Protein AF-A0A967I5S3-F1 (afdb_monomer)

Sequence (111 aa):
MAKRSKAGDDVPGNVMATYAGAQKMMMELGLCLVEWEDQIERVFERDGITVTGFSVRMPAAKGLDYLMTLRGVMEGEKIVTFHSASTLAEVLRGMRNRLRNNSVRWKADAY

Structure (mmCIF, N/CA/C/O backbone):
data_AF-A0A967I5S3-F1
#
_entry.id   AF-A0A967I5S3-F1
#
loop_
_atom_site.group_PDB
_atom_site.id
_atom_site.type_symbol
_atom_site.label_atom_id
_atom_site.label_alt_id
_atom_site.label_comp_id
_atom_site.label_asym_id
_atom_site.label_entity_id
_atom_site.label_seq_id
_atom_site.pdbx_PDB_ins_code
_atom_site.Cartn_x
_atom_site.Cartn_y
_atom_site.Cartn_z
_atom_site.occupancy
_atom_site.B_iso_or_equiv
_atom_site.auth_seq_id
_atom_site.auth_comp_id
_atom_site.auth_asym_id
_atom_site.auth_atom_id
_atom_site.pdbx_PDB_model_num
ATOM 1 N N . MET A 1 1 ? 50.962 -23.350 -27.884 1.00 42.34 1 MET A N 1
ATOM 2 C CA . MET A 1 1 ? 50.487 -22.058 -28.431 1.00 42.34 1 MET A CA 1
ATOM 3 C C . MET A 1 1 ? 48.987 -21.944 -28.192 1.00 42.34 1 MET A C 1
ATOM 5 O O . MET A 1 1 ? 48.221 -22.608 -28.876 1.00 42.34 1 MET A O 1
ATOM 9 N N . ALA A 1 2 ? 48.569 -21.170 -27.190 1.00 37.34 2 ALA A N 1
ATOM 10 C CA . ALA A 1 2 ? 47.157 -20.938 -26.889 1.00 37.34 2 ALA A CA 1
ATOM 11 C C . ALA A 1 2 ? 46.596 -19.846 -27.818 1.00 37.34 2 ALA A C 1
ATOM 13 O O . ALA A 1 2 ? 47.092 -18.719 -27.813 1.00 37.34 2 ALA A O 1
ATOM 14 N N . LYS A 1 3 ? 45.580 -20.169 -28.628 1.00 43.03 3 LYS A N 1
ATOM 15 C CA . LYS A 1 3 ? 44.822 -19.176 -29.404 1.00 43.03 3 LYS A CA 1
ATOM 16 C C . LYS A 1 3 ? 43.720 -18.598 -28.515 1.00 43.03 3 LYS A C 1
ATOM 18 O O . LYS A 1 3 ? 42.803 -19.308 -28.118 1.00 43.03 3 LYS A O 1
ATOM 23 N N . ARG A 1 4 ? 43.861 -17.309 -28.194 1.00 40.31 4 ARG A N 1
ATOM 24 C CA . ARG A 1 4 ? 42.887 -16.474 -27.478 1.00 40.31 4 ARG A CA 1
ATOM 25 C C . ARG A 1 4 ? 41.542 -16.461 -28.216 1.00 40.31 4 ARG A C 1
ATOM 27 O O . ARG A 1 4 ? 41.516 -16.222 -29.424 1.00 40.31 4 ARG A O 1
ATOM 34 N N . SER A 1 5 ? 40.445 -16.681 -27.491 1.00 38.91 5 SER A N 1
ATOM 35 C CA . SER A 1 5 ? 39.093 -16.418 -27.984 1.00 38.91 5 SER A CA 1
ATOM 36 C C . SER A 1 5 ? 38.908 -14.916 -28.200 1.00 38.91 5 SER A C 1
ATOM 38 O O . SER A 1 5 ? 39.285 -14.111 -27.347 1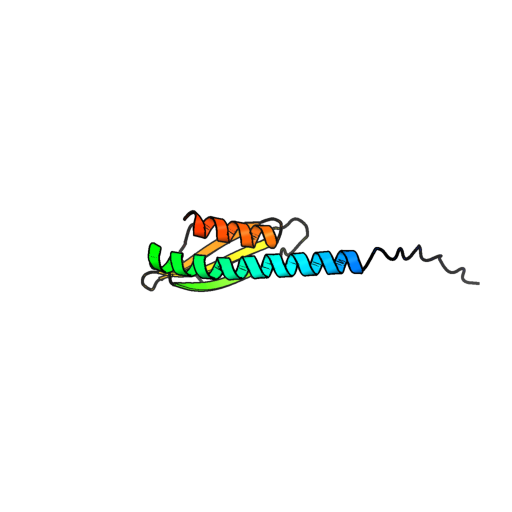.00 38.91 5 SER A O 1
ATOM 40 N N . LYS A 1 6 ? 38.318 -14.537 -29.337 1.00 45.47 6 LYS A N 1
ATOM 41 C CA . LYS A 1 6 ? 37.811 -13.183 -29.570 1.00 45.47 6 LYS A CA 1
ATOM 42 C C . LYS A 1 6 ? 36.626 -12.951 -28.627 1.00 45.47 6 LYS A C 1
ATOM 44 O O . LYS A 1 6 ? 35.589 -13.585 -28.798 1.00 45.47 6 LYS A O 1
ATOM 49 N N . ALA A 1 7 ? 36.813 -12.100 -27.621 1.00 41.16 7 ALA A N 1
ATOM 50 C CA . ALA A 1 7 ? 35.707 -11.498 -26.888 1.00 41.16 7 ALA A CA 1
ATOM 51 C C . ALA A 1 7 ? 34.979 -10.548 -27.847 1.00 41.16 7 ALA A C 1
ATOM 53 O O . ALA A 1 7 ? 35.627 -9.764 -28.543 1.00 41.16 7 ALA A O 1
ATOM 54 N N . GLY A 1 8 ? 33.665 -10.726 -27.948 1.00 38.12 8 GLY A N 1
ATOM 55 C CA . GLY A 1 8 ? 32.793 -9.946 -28.811 1.00 38.12 8 GLY A CA 1
ATOM 56 C C . GLY A 1 8 ? 32.604 -8.524 -28.296 1.00 38.12 8 GLY A C 1
ATOM 57 O O . GLY A 1 8 ? 32.502 -8.310 -27.094 1.00 38.12 8 GLY A O 1
ATOM 58 N N . ASP A 1 9 ? 32.593 -7.600 -29.249 1.00 41.25 9 ASP A N 1
ATOM 59 C CA . ASP A 1 9 ? 31.895 -6.316 -29.299 1.00 41.25 9 ASP A CA 1
ATOM 60 C C . ASP A 1 9 ? 31.278 -5.798 -27.985 1.00 41.25 9 ASP A C 1
ATOM 62 O O . ASP A 1 9 ? 30.112 -6.049 -27.672 1.00 41.25 9 ASP A O 1
ATOM 66 N N . ASP A 1 10 ? 32.032 -4.953 -27.280 1.00 40.84 10 ASP A N 1
ATOM 67 C CA . ASP A 1 10 ? 31.462 -3.943 -26.391 1.00 40.84 10 ASP A CA 1
ATOM 68 C C . ASP A 1 10 ? 30.762 -2.886 -27.256 1.00 40.84 10 ASP A C 1
ATOM 70 O O . ASP A 1 10 ? 31.394 -1.980 -27.802 1.00 40.84 10 ASP A O 1
ATOM 74 N N . VAL A 1 11 ? 29.441 -2.994 -27.402 1.00 50.06 11 VAL A N 1
ATOM 75 C CA . VAL A 1 11 ? 28.622 -1.900 -27.935 1.00 50.06 11 VAL A CA 1
ATOM 76 C C . VAL A 1 11 ? 28.395 -0.893 -26.799 1.00 50.06 11 VAL A C 1
ATOM 78 O O . VAL A 1 11 ? 27.704 -1.234 -25.834 1.00 50.06 11 VAL A O 1
ATOM 81 N N . PRO A 1 12 ? 28.897 0.357 -26.875 1.00 47.88 12 PRO A N 1
ATOM 82 C CA . PRO A 1 12 ? 28.621 1.384 -25.877 1.00 47.88 12 PRO A CA 1
ATOM 83 C C . PRO A 1 12 ? 27.199 1.914 -26.104 1.00 47.88 12 PRO A C 1
ATOM 85 O O . PRO A 1 12 ? 26.969 2.952 -26.725 1.00 47.88 12 PRO A O 1
ATOM 88 N N . GLY A 1 13 ? 26.211 1.156 -25.631 1.00 48.00 13 GLY A N 1
ATOM 89 C CA . GLY A 1 13 ? 24.798 1.517 -25.642 1.00 48.00 13 GLY A CA 1
ATOM 90 C C . GLY A 1 13 ? 24.494 2.631 -24.641 1.00 48.00 13 GLY A C 1
ATOM 91 O O . GLY A 1 13 ? 23.967 2.382 -23.568 1.00 48.00 13 GLY A O 1
ATOM 92 N N . ASN A 1 14 ? 24.851 3.860 -25.011 1.00 51.19 14 ASN A N 1
ATOM 93 C CA . ASN A 1 14 ? 24.275 5.136 -24.581 1.00 51.19 14 ASN A CA 1
ATOM 94 C C . ASN A 1 14 ? 23.946 5.302 -23.077 1.00 51.19 14 ASN A C 1
ATOM 96 O O . ASN A 1 14 ? 22.788 5.436 -22.676 1.00 51.19 14 ASN A O 1
ATOM 100 N N . VAL A 1 15 ? 24.995 5.408 -22.257 1.00 51.41 15 VAL A N 1
ATOM 101 C CA . VAL A 1 15 ? 24.949 5.710 -20.809 1.00 51.41 15 VAL A CA 1
ATOM 102 C C . VAL A 1 15 ? 24.098 6.958 -20.474 1.00 51.41 15 VAL A C 1
ATOM 104 O O . VAL A 1 15 ? 23.494 7.055 -19.402 1.00 51.41 15 VAL A O 1
ATOM 107 N N . MET A 1 16 ? 23.972 7.905 -21.409 1.00 46.66 16 MET A N 1
ATOM 108 C CA . MET A 1 16 ? 23.151 9.114 -21.247 1.00 46.66 16 MET A CA 1
ATOM 109 C C . MET A 1 16 ? 21.642 8.841 -21.363 1.00 46.66 16 MET A C 1
ATOM 111 O O . MET A 1 16 ? 20.856 9.443 -20.633 1.00 46.66 16 MET A O 1
ATOM 115 N N . ALA A 1 17 ? 21.223 7.899 -22.217 1.00 52.31 17 ALA A N 1
ATOM 116 C CA . ALA A 1 17 ? 19.820 7.485 -22.318 1.00 52.31 17 ALA A CA 1
ATOM 117 C C . ALA A 1 17 ? 19.370 6.730 -21.056 1.00 52.31 17 ALA A C 1
ATOM 119 O O . ALA A 1 17 ? 18.250 6.923 -20.580 1.00 52.31 17 ALA A O 1
ATOM 120 N N . THR A 1 18 ? 20.267 5.938 -20.458 1.00 63.38 18 THR A N 1
ATOM 121 C CA . THR A 1 18 ? 20.025 5.297 -19.158 1.00 63.38 18 THR A CA 1
ATOM 122 C C . THR A 1 18 ? 19.956 6.304 -18.010 1.00 63.38 18 THR A C 1
ATOM 124 O O . THR A 1 18 ? 19.151 6.125 -17.100 1.00 63.38 18 THR A O 1
ATOM 127 N N . TYR A 1 19 ? 20.725 7.397 -18.066 1.00 63.03 19 TYR A N 1
ATOM 128 C CA . TYR A 1 19 ? 20.695 8.447 -17.044 1.00 63.03 19 TYR A CA 1
ATOM 129 C C . TYR A 1 19 ? 19.416 9.294 -17.108 1.00 63.03 19 TYR A C 1
ATOM 131 O O . TYR A 1 19 ? 18.759 9.486 -16.088 1.00 63.03 19 TYR A O 1
ATOM 139 N N . ALA A 1 20 ? 19.001 9.724 -18.304 1.00 68.56 20 ALA A N 1
ATOM 140 C CA . ALA A 1 20 ? 17.727 10.422 -18.496 1.00 68.56 20 ALA A CA 1
ATOM 141 C C . ALA A 1 20 ? 16.525 9.540 -18.102 1.00 68.56 20 ALA A C 1
ATOM 143 O O . ALA A 1 20 ? 15.577 10.015 -17.473 1.00 68.56 20 ALA A O 1
ATOM 144 N N . GLY A 1 21 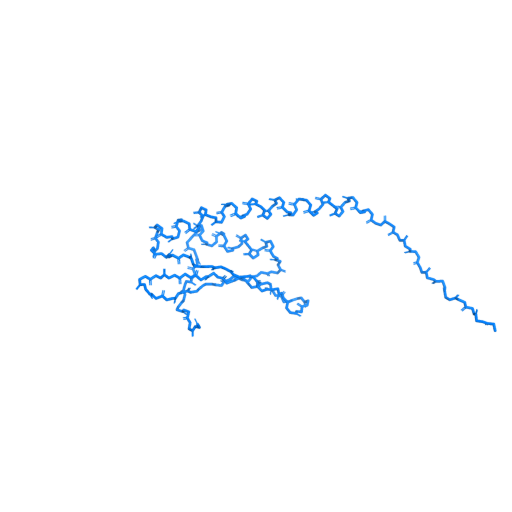? 16.587 8.237 -18.408 1.00 67.44 21 GLY A N 1
ATOM 145 C CA . GLY A 1 21 ? 15.603 7.253 -17.953 1.00 67.44 21 GLY A CA 1
ATOM 146 C C . GLY A 1 21 ? 15.552 7.121 -16.427 1.00 67.44 21 GLY A C 1
ATOM 147 O O . GLY A 1 21 ? 14.466 7.126 -15.848 1.00 67.44 21 GLY A O 1
ATOM 148 N N . ALA A 1 22 ? 16.711 7.073 -15.765 1.00 68.00 22 ALA A N 1
ATOM 149 C CA . ALA A 1 22 ? 16.802 7.023 -14.307 1.00 68.00 22 ALA A CA 1
ATOM 150 C C . ALA A 1 22 ? 16.286 8.312 -13.644 1.00 68.00 22 ALA A C 1
ATOM 152 O O . ALA A 1 22 ? 15.524 8.241 -12.684 1.00 68.00 22 ALA A O 1
ATOM 153 N N . GLN A 1 23 ? 16.630 9.489 -14.175 1.00 73.44 23 GLN A N 1
ATOM 154 C CA . GLN A 1 23 ? 16.130 10.772 -13.669 1.00 73.44 23 GLN A CA 1
ATOM 155 C C . GLN A 1 23 ? 14.610 10.885 -13.794 1.00 73.44 23 GLN A C 1
ATOM 157 O O . GLN A 1 23 ? 13.944 11.279 -12.837 1.00 73.44 23 GLN A O 1
ATOM 162 N N . LYS A 1 24 ? 14.049 10.485 -14.941 1.00 74.38 24 LYS A N 1
ATOM 163 C CA . LYS A 1 24 ? 12.597 10.443 -15.138 1.00 74.38 24 LYS A CA 1
ATOM 164 C C . LYS A 1 24 ? 11.926 9.516 -14.123 1.00 74.38 24 LYS A C 1
ATOM 166 O O . LYS A 1 24 ? 10.944 9.909 -13.505 1.00 74.38 24 LYS A O 1
ATOM 171 N N . MET A 1 25 ? 12.485 8.325 -13.906 1.00 70.00 25 MET A N 1
ATOM 172 C CA . MET A 1 25 ? 11.974 7.372 -12.919 1.00 70.00 25 MET A CA 1
ATOM 173 C C . MET A 1 25 ? 12.017 7.941 -11.495 1.00 70.00 25 MET A C 1
ATOM 175 O O . MET A 1 25 ? 11.034 7.839 -10.769 1.00 70.00 25 MET A O 1
ATOM 179 N N . MET A 1 26 ? 13.119 8.582 -11.102 1.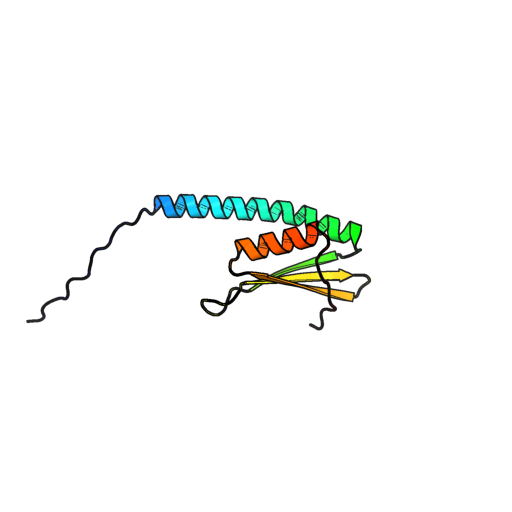00 75.25 26 MET A N 1
ATOM 180 C CA . MET A 1 26 ? 13.245 9.216 -9.785 1.00 75.25 26 MET A CA 1
ATOM 181 C C . MET A 1 26 ? 12.243 10.357 -9.597 1.00 75.25 26 MET A C 1
ATOM 183 O O . MET A 1 26 ? 11.652 10.480 -8.527 1.00 75.25 26 MET A O 1
ATOM 187 N N . MET A 1 27 ? 12.008 11.164 -10.634 1.00 78.62 27 MET A N 1
ATOM 188 C CA . MET A 1 27 ? 11.018 12.240 -10.595 1.00 78.62 27 MET A CA 1
ATOM 189 C C . MET A 1 27 ? 9.587 11.693 -10.484 1.00 78.62 27 MET A C 1
ATOM 191 O O . MET A 1 27 ? 8.804 12.181 -9.675 1.00 78.62 27 MET A O 1
ATOM 195 N N . GLU A 1 28 ? 9.254 10.646 -11.245 1.00 74.06 28 GLU A N 1
ATOM 196 C CA . GLU A 1 28 ? 7.958 9.961 -11.157 1.00 74.06 28 GLU A CA 1
ATOM 197 C C . GLU A 1 28 ? 7.740 9.320 -9.780 1.00 74.06 28 GLU A C 1
ATOM 199 O O . GLU A 1 28 ? 6.638 9.396 -9.237 1.00 74.06 28 GLU A O 1
ATOM 204 N N . LEU A 1 29 ? 8.785 8.734 -9.188 1.00 71.62 29 LEU A N 1
ATOM 205 C CA . LEU A 1 29 ? 8.741 8.210 -7.824 1.00 71.62 29 LEU A CA 1
ATOM 206 C C . LEU A 1 29 ? 8.546 9.331 -6.797 1.00 71.62 29 LEU A C 1
ATOM 208 O O . LEU A 1 29 ? 7.705 9.189 -5.916 1.00 71.62 29 LEU A O 1
ATOM 212 N N . GLY A 1 30 ? 9.265 10.449 -6.930 1.00 75.38 30 GLY A N 1
ATOM 213 C CA . GLY A 1 30 ? 9.132 11.607 -6.043 1.00 75.38 30 GLY A CA 1
ATOM 214 C C . GLY A 1 30 ? 7.724 12.207 -6.063 1.00 75.38 30 GLY A C 1
ATOM 215 O O . GLY A 1 30 ? 7.125 12.397 -5.009 1.00 75.38 30 GLY A O 1
ATOM 216 N N . LEU A 1 31 ? 7.156 12.423 -7.253 1.00 76.38 31 LEU A N 1
ATOM 217 C CA . LEU A 1 31 ? 5.767 12.877 -7.400 1.00 76.38 31 LEU A CA 1
ATOM 218 C C . LEU A 1 31 ? 4.776 11.870 -6.815 1.00 76.38 31 LEU A C 1
ATOM 220 O O . LEU A 1 31 ? 3.825 12.260 -6.143 1.00 76.38 31 LEU A O 1
ATOM 224 N N . CYS A 1 32 ? 5.014 10.572 -7.031 1.00 73.50 32 CYS A N 1
ATOM 225 C CA . CYS A 1 32 ? 4.184 9.533 -6.442 1.00 73.50 32 CYS A CA 1
ATOM 226 C C . CYS A 1 32 ? 4.195 9.634 -4.910 1.00 73.50 32 CYS A C 1
ATOM 228 O O . CYS A 1 32 ? 3.124 9.619 -4.314 1.00 73.50 32 CYS A O 1
ATOM 230 N N . LEU A 1 33 ? 5.366 9.794 -4.282 1.00 73.31 33 LEU A N 1
ATOM 231 C CA . LEU A 1 33 ? 5.507 9.896 -2.824 1.00 73.31 33 LEU A CA 1
ATOM 232 C C . LEU A 1 33 ? 4.772 11.104 -2.220 1.00 73.31 33 LEU A C 1
ATOM 234 O O . LEU A 1 33 ? 4.140 10.950 -1.182 1.00 73.31 33 LEU A O 1
ATOM 238 N N . VAL A 1 34 ? 4.791 12.269 -2.875 1.00 79.62 34 VAL A N 1
ATOM 239 C CA . VAL A 1 34 ? 4.036 13.448 -2.401 1.00 79.62 34 VAL A CA 1
ATOM 240 C C . VAL A 1 34 ? 2.532 13.185 -2.433 1.00 79.62 34 VAL A C 1
ATOM 242 O O . VAL A 1 34 ? 1.818 13.460 -1.474 1.00 79.62 34 VAL A O 1
ATOM 245 N N . GLU A 1 35 ? 2.033 12.597 -3.520 1.00 82.38 35 GLU A N 1
ATOM 246 C CA . GLU A 1 35 ? 0.617 12.239 -3.606 1.00 82.38 35 GLU A CA 1
ATOM 247 C C . GLU A 1 35 ? 0.226 11.162 -2.584 1.00 82.38 35 GLU A C 1
ATOM 249 O O . GLU A 1 35 ? -0.928 11.088 -2.176 1.00 82.38 35 GLU A O 1
ATOM 254 N N . TRP A 1 36 ? 1.168 10.316 -2.166 1.00 83.81 36 TRP A N 1
ATOM 255 C CA . TRP A 1 36 ? 0.937 9.295 -1.149 1.00 83.81 36 TRP A CA 1
ATOM 256 C C . TRP A 1 36 ? 0.623 9.884 0.227 1.00 83.81 36 TRP A C 1
ATOM 258 O O . TRP A 1 36 ? -0.234 9.332 0.913 1.00 83.81 36 TRP A O 1
ATOM 268 N N . GLU A 1 37 ? 1.266 10.985 0.614 1.00 83.44 37 GLU A N 1
ATOM 269 C CA . GLU A 1 37 ? 1.018 11.645 1.902 1.00 83.44 37 GLU A CA 1
ATOM 270 C C . GLU A 1 37 ? -0.427 12.152 2.000 1.00 83.44 37 GLU A C 1
ATOM 272 O O . GLU A 1 37 ? -1.143 11.772 2.926 1.00 83.44 37 GLU A O 1
ATOM 277 N N . ASP A 1 38 ? -0.902 12.885 0.986 1.00 87.44 38 ASP A N 1
ATOM 278 C CA . ASP A 1 38 ? -2.295 13.362 0.908 1.00 87.44 38 ASP A CA 1
ATOM 279 C C . ASP A 1 38 ? -3.300 12.196 0.921 1.00 87.44 38 ASP A C 1
ATOM 281 O O . ASP A 1 38 ? -4.349 12.268 1.561 1.00 87.44 38 ASP A O 1
ATOM 285 N N . GLN A 1 39 ? -2.990 11.074 0.260 1.00 89.25 39 GLN A N 1
ATOM 286 C CA . GLN A 1 39 ? -3.880 9.909 0.304 1.00 89.25 39 GLN A CA 1
ATOM 287 C C . GLN A 1 39 ? -3.889 9.205 1.665 1.00 89.25 39 GLN A C 1
ATOM 289 O O . GLN A 1 39 ? -4.922 8.653 2.043 1.00 89.25 39 GLN A O 1
ATOM 294 N N . ILE A 1 40 ? -2.772 9.200 2.395 1.00 88.19 40 ILE A N 1
ATOM 295 C CA . ILE A 1 40 ? -2.696 8.628 3.744 1.00 88.19 40 ILE A CA 1
ATOM 296 C C . ILE A 1 40 ? -3.496 9.479 4.734 1.00 88.19 40 ILE A C 1
ATOM 298 O O . ILE A 1 40 ? -4.252 8.925 5.531 1.00 88.19 40 ILE A O 1
ATOM 302 N N . GLU A 1 41 ? -3.382 10.803 4.656 1.00 88.38 41 GLU A N 1
ATOM 303 C CA . GLU A 1 41 ? -4.141 11.720 5.511 1.00 88.38 41 GLU A CA 1
ATOM 304 C C . GLU A 1 41 ? -5.655 11.533 5.323 1.00 88.38 41 GLU A C 1
ATOM 306 O O . GLU A 1 41 ? -6.389 11.322 6.288 1.00 88.38 41 GLU A O 1
ATOM 311 N N . ARG A 1 42 ? -6.119 11.434 4.072 1.00 89.88 42 ARG A N 1
ATOM 312 C CA . ARG A 1 42 ? -7.537 11.171 3.760 1.00 89.88 42 ARG A CA 1
ATOM 313 C C . ARG A 1 42 ? -8.052 9.838 4.291 1.00 89.88 42 ARG A C 1
ATOM 315 O O . ARG A 1 42 ? -9.241 9.708 4.567 1.00 89.88 42 ARG A O 1
ATOM 322 N N . VAL A 1 43 ? -7.197 8.821 4.383 1.00 89.06 43 VAL A N 1
ATOM 323 C CA . VAL A 1 43 ? -7.570 7.515 4.948 1.00 89.06 43 VAL A CA 1
ATOM 324 C C . VAL A 1 43 ? -7.849 7.637 6.444 1.00 89.06 43 VAL A C 1
ATOM 326 O O . VAL A 1 43 ? -8.811 7.041 6.927 1.00 89.06 43 VAL A O 1
ATOM 329 N N . PHE A 1 44 ? -7.071 8.452 7.156 1.00 89.12 44 PHE A N 1
ATOM 330 C CA . PHE A 1 44 ? -7.344 8.760 8.555 1.00 89.12 44 PHE A CA 1
ATOM 331 C C . PHE A 1 44 ? -8.668 9.512 8.714 1.00 89.12 44 PHE A C 1
ATOM 333 O O . PHE A 1 44 ? -9.529 9.069 9.469 1.00 89.12 44 PHE A O 1
ATOM 340 N N . GLU A 1 45 ? -8.869 10.594 7.961 1.00 89.62 45 GLU A N 1
ATOM 341 C CA . GLU A 1 45 ? -10.088 11.410 8.055 1.00 89.62 45 GLU A CA 1
ATOM 342 C C . GLU A 1 45 ? -11.363 10.627 7.716 1.00 89.62 45 GLU A C 1
ATOM 344 O O . GLU A 1 45 ? -12.406 10.823 8.339 1.00 89.62 45 GLU A O 1
ATOM 349 N N . ARG A 1 46 ? -11.287 9.746 6.712 1.00 91.38 46 ARG A N 1
ATOM 350 C CA . ARG A 1 46 ? -12.443 9.013 6.186 1.00 91.38 46 ARG A CA 1
ATOM 351 C C . ARG A 1 46 ? -12.761 7.752 6.980 1.00 91.38 46 ARG A C 1
ATOM 353 O O . ARG A 1 46 ? -13.929 7.495 7.254 1.00 91.38 46 ARG A O 1
ATOM 360 N N . ASP A 1 47 ? -11.743 6.951 7.279 1.00 89.88 47 ASP A N 1
ATOM 361 C CA . ASP A 1 47 ? -11.921 5.597 7.815 1.00 89.88 47 ASP A CA 1
ATOM 362 C C . ASP A 1 47 ? -11.480 5.484 9.284 1.00 89.88 47 ASP A C 1
ATOM 364 O O . ASP A 1 47 ? -11.603 4.416 9.876 1.00 89.88 47 ASP A O 1
ATOM 368 N N . GLY A 1 48 ? -10.923 6.549 9.877 1.00 92.31 48 GLY A N 1
ATOM 369 C CA . GLY A 1 48 ? -10.339 6.500 11.221 1.00 92.31 48 GLY A CA 1
ATOM 370 C C . GLY A 1 48 ? -9.072 5.642 11.301 1.00 92.31 48 GLY A C 1
ATOM 371 O O . GLY A 1 48 ? -8.715 5.157 12.375 1.00 92.31 48 GLY A O 1
ATOM 372 N N . ILE A 1 49 ? -8.405 5.412 10.164 1.00 94.31 49 ILE A N 1
ATOM 373 C CA . ILE A 1 49 ? -7.234 4.539 10.064 1.00 94.31 49 ILE A CA 1
ATOM 374 C C . ILE A 1 49 ? -5.955 5.368 10.138 1.00 94.31 49 ILE A C 1
ATOM 376 O O . ILE A 1 49 ? -5.621 6.109 9.214 1.00 94.31 49 ILE A O 1
ATOM 380 N N . THR A 1 50 ? -5.170 5.165 11.192 1.00 94.88 50 THR A N 1
ATOM 381 C CA . THR A 1 50 ? -3.818 5.724 11.290 1.00 94.88 50 THR A CA 1
ATOM 382 C C . THR A 1 50 ? -2.837 4.789 10.600 1.00 94.88 50 THR A C 1
ATOM 384 O O . THR A 1 50 ? -2.522 3.719 11.123 1.00 94.88 50 THR A O 1
ATOM 387 N N . VAL A 1 51 ? -2.330 5.173 9.428 1.00 93.56 51 VAL A N 1
ATOM 388 C CA . VAL A 1 51 ? -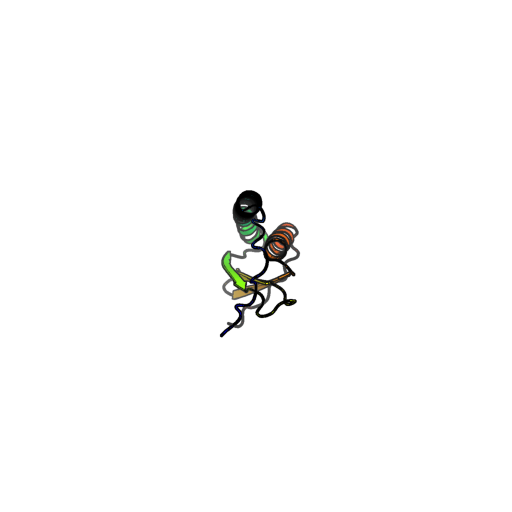1.277 4.416 8.735 1.00 93.56 51 VAL A CA 1
ATOM 389 C C . VAL A 1 51 ? 0.021 4.492 9.538 1.00 93.56 51 VAL A C 1
ATOM 391 O O . VAL A 1 51 ? 0.518 5.572 9.838 1.00 93.56 51 VAL A O 1
ATOM 394 N N . THR A 1 52 ? 0.589 3.336 9.874 1.00 93.44 52 THR A N 1
ATOM 395 C CA . THR A 1 52 ? 1.802 3.226 10.704 1.00 93.44 52 THR A CA 1
ATOM 396 C C . THR A 1 52 ? 3.049 2.887 9.898 1.00 93.44 52 THR A C 1
ATOM 398 O O . THR A 1 52 ? 4.166 3.055 10.383 1.00 93.44 52 THR A O 1
ATOM 401 N N . GLY A 1 53 ? 2.887 2.416 8.661 1.00 91.12 53 GLY A N 1
ATOM 402 C CA . GLY A 1 53 ? 4.006 2.198 7.758 1.00 91.12 53 GLY A CA 1
ATOM 403 C C . GLY A 1 53 ? 3.639 1.397 6.520 1.00 91.12 53 GLY A C 1
ATOM 404 O O . GLY A 1 53 ? 2.557 0.818 6.408 1.00 91.12 53 GLY A O 1
ATOM 405 N N . PHE A 1 54 ? 4.583 1.328 5.588 1.00 91.81 54 PHE A N 1
ATOM 406 C CA . PHE A 1 54 ? 4.471 0.504 4.394 1.00 91.81 54 PHE A CA 1
ATOM 407 C C . PHE A 1 54 ? 5.776 -0.239 4.119 1.00 91.81 54 PHE A C 1
ATOM 409 O O . PHE A 1 54 ? 6.847 0.128 4.595 1.00 91.81 54 PHE A O 1
ATOM 416 N N . SER A 1 55 ? 5.686 -1.303 3.331 1.00 91.75 55 SER A N 1
ATOM 417 C CA . SER A 1 55 ? 6.850 -2.009 2.802 1.00 91.75 55 SER A CA 1
ATOM 418 C C . SER A 1 55 ? 6.561 -2.502 1.393 1.00 91.75 55 SER A C 1
ATOM 420 O O . SER A 1 55 ? 5.417 -2.816 1.060 1.00 91.75 55 SER A O 1
ATOM 422 N N . VAL A 1 56 ? 7.601 -2.587 0.568 1.00 92.00 56 VAL A N 1
ATOM 423 C CA . VAL A 1 56 ? 7.530 -3.218 -0.749 1.00 92.00 56 VAL A CA 1
ATOM 424 C C . VAL A 1 56 ? 8.533 -4.359 -0.781 1.00 92.00 56 VAL A C 1
ATOM 426 O O . VAL A 1 56 ? 9.727 -4.156 -0.573 1.00 92.00 56 VAL A O 1
ATOM 429 N N . ARG A 1 57 ? 8.045 -5.572 -1.031 1.00 92.44 57 ARG A N 1
ATOM 430 C CA . ARG A 1 57 ? 8.875 -6.753 -1.262 1.00 92.44 57 ARG A CA 1
ATOM 431 C C . ARG A 1 57 ? 9.124 -6.905 -2.755 1.00 92.44 57 ARG A C 1
ATOM 433 O O . ARG A 1 57 ? 8.181 -6.907 -3.547 1.00 92.44 57 ARG A O 1
ATOM 440 N N . MET A 1 58 ? 10.399 -7.020 -3.118 1.00 90.81 58 MET A N 1
ATOM 441 C CA . MET A 1 58 ? 10.808 -7.316 -4.488 1.00 90.81 58 MET A CA 1
ATOM 442 C C . MET A 1 58 ? 10.490 -8.775 -4.841 1.00 90.81 58 MET A C 1
ATOM 444 O O . MET A 1 58 ? 10.534 -9.636 -3.955 1.00 90.81 58 MET A O 1
ATOM 448 N N . PRO A 1 59 ? 10.199 -9.071 -6.117 1.00 89.94 59 PRO A N 1
ATOM 449 C CA . PRO A 1 59 ? 9.980 -10.437 -6.564 1.00 89.94 59 PRO A CA 1
ATOM 450 C C . PRO A 1 59 ? 11.239 -11.289 -6.368 1.00 89.94 59 PRO A C 1
ATOM 452 O O . PRO A 1 59 ? 12.335 -10.903 -6.768 1.00 89.94 59 PRO A O 1
ATOM 455 N N . ALA A 1 60 ? 11.077 -12.469 -5.765 1.00 84.25 60 ALA A N 1
ATOM 456 C CA . ALA A 1 60 ? 12.187 -13.388 -5.487 1.00 84.25 60 ALA A CA 1
ATOM 457 C C . ALA A 1 60 ? 12.752 -14.059 -6.754 1.00 84.25 60 ALA A C 1
ATOM 459 O O . ALA A 1 60 ? 13.867 -14.574 -6.746 1.00 84.25 60 ALA A O 1
ATOM 460 N N . ALA A 1 61 ? 11.977 -14.067 -7.838 1.00 83.31 61 ALA A N 1
ATOM 461 C CA . ALA A 1 61 ? 12.341 -14.653 -9.117 1.00 83.31 61 ALA A CA 1
ATOM 462 C C . ALA A 1 61 ? 11.707 -13.862 -10.266 1.00 83.31 61 ALA A C 1
ATOM 464 O O . ALA A 1 61 ? 10.691 -13.182 -10.097 1.00 83.31 61 ALA A O 1
ATOM 465 N N . LYS A 1 62 ? 12.299 -13.976 -11.458 1.00 81.75 62 LYS A N 1
ATOM 466 C CA . LYS A 1 62 ? 11.760 -13.373 -12.680 1.00 81.75 62 LYS A CA 1
ATOM 467 C C . LYS A 1 62 ? 10.362 -13.935 -12.962 1.00 81.75 62 LYS A C 1
ATOM 469 O O . LYS A 1 62 ? 10.187 -15.148 -12.997 1.00 81.75 62 LYS A O 1
ATOM 474 N N . GLY A 1 63 ? 9.395 -13.048 -13.194 1.00 82.69 63 GLY A N 1
ATOM 475 C CA . GLY A 1 63 ? 7.996 -13.419 -13.438 1.00 82.69 63 GLY A CA 1
ATOM 476 C C . GLY A 1 63 ? 7.122 -13.486 -12.183 1.00 82.69 63 GLY A C 1
ATOM 477 O O . GLY A 1 63 ? 5.944 -13.800 -12.305 1.00 82.69 63 GLY A O 1
ATOM 478 N N . LEU A 1 64 ? 7.669 -13.182 -11.000 1.00 89.62 64 LEU A N 1
ATOM 479 C CA . LEU A 1 64 ? 6.870 -12.908 -9.805 1.00 89.62 64 LEU A CA 1
ATOM 480 C C . LEU A 1 64 ? 6.557 -11.411 -9.692 1.00 89.62 64 LEU A C 1
ATOM 482 O O . LEU A 1 64 ? 7.281 -10.572 -10.233 1.00 89.62 64 LEU A O 1
ATOM 486 N N . ASP A 1 65 ? 5.505 -11.094 -8.943 1.00 94.19 65 ASP A N 1
ATOM 487 C CA . ASP A 1 65 ? 5.075 -9.722 -8.689 1.00 94.19 65 ASP A CA 1
ATOM 488 C C . ASP A 1 65 ? 5.840 -9.073 -7.529 1.00 94.19 65 ASP A C 1
ATOM 490 O O . ASP A 1 65 ? 6.260 -9.721 -6.565 1.00 94.19 65 ASP A O 1
ATOM 494 N N . TYR A 1 66 ? 5.933 -7.748 -7.586 1.00 94.00 66 TYR A N 1
ATOM 495 C CA . TYR A 1 66 ? 6.176 -6.919 -6.414 1.00 94.00 66 TYR A CA 1
ATOM 496 C C . TYR A 1 66 ? 4.978 -7.011 -5.474 1.00 94.00 66 TYR A C 1
ATOM 498 O O . TYR A 1 66 ? 3.835 -7.018 -5.925 1.00 94.00 66 TYR A O 1
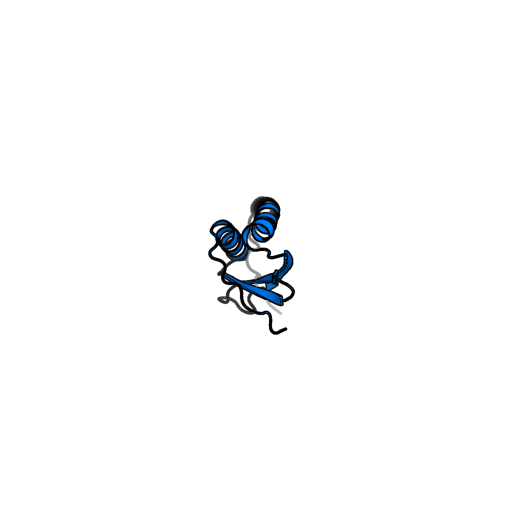ATOM 506 N N . LEU A 1 67 ? 5.227 -7.009 -4.165 1.00 95.50 67 LEU A N 1
ATOM 507 C CA . LEU A 1 67 ? 4.174 -6.995 -3.150 1.00 95.50 67 LEU A CA 1
ATOM 508 C C . LEU A 1 67 ? 4.339 -5.785 -2.238 1.00 95.50 67 LEU A C 1
ATOM 510 O O . LEU A 1 67 ? 5.278 -5.719 -1.446 1.00 95.50 67 LEU A O 1
ATOM 514 N N . MET A 1 68 ? 3.390 -4.859 -2.301 1.00 95.00 68 MET A N 1
ATOM 515 C CA . MET A 1 68 ? 3.267 -3.769 -1.346 1.00 95.00 68 MET A CA 1
ATOM 516 C C . MET A 1 68 ? 2.355 -4.172 -0.190 1.00 95.00 68 MET A C 1
ATOM 518 O O . MET A 1 68 ? 1.285 -4.745 -0.393 1.00 95.00 68 MET A O 1
ATOM 522 N N . THR A 1 69 ? 2.784 -3.849 1.026 1.00 96.00 69 THR A N 1
ATOM 523 C CA . THR A 1 69 ? 2.016 -3.988 2.266 1.00 96.00 69 THR A CA 1
ATOM 524 C C . THR A 1 69 ? 1.882 -2.613 2.908 1.00 96.00 69 THR A C 1
ATOM 526 O O . THR A 1 69 ? 2.887 -1.918 3.046 1.00 96.00 69 THR A O 1
ATOM 529 N N . LEU A 1 70 ? 0.673 -2.237 3.314 1.00 95.25 70 LEU A N 1
ATOM 530 C CA . LEU A 1 70 ? 0.392 -1.015 4.070 1.00 95.25 70 LEU A CA 1
ATOM 531 C C . LEU A 1 70 ? -0.255 -1.419 5.394 1.00 95.25 70 LEU A C 1
ATOM 533 O O . LEU A 1 70 ? -1.211 -2.195 5.396 1.00 95.25 70 LEU A O 1
ATOM 537 N N . ARG A 1 71 ? 0.295 -0.930 6.503 1.00 96.44 71 ARG A N 1
ATOM 538 C CA . ARG A 1 71 ? -0.161 -1.225 7.862 1.00 96.44 71 ARG A CA 1
ATOM 539 C C . ARG A 1 71 ? -0.764 0.017 8.489 1.00 96.44 71 ARG A C 1
ATOM 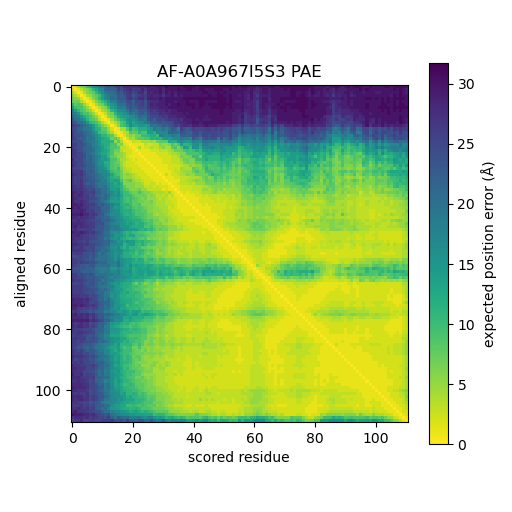541 O O . ARG A 1 71 ? -0.307 1.132 8.235 1.00 96.44 71 ARG A O 1
ATOM 548 N N . GLY A 1 72 ? -1.757 -0.192 9.334 1.00 95.69 72 GLY A N 1
ATOM 549 C CA . GLY A 1 72 ? -2.379 0.866 10.106 1.00 95.69 72 GLY A CA 1
ATOM 550 C C . GLY A 1 72 ? -2.996 0.352 11.394 1.00 95.69 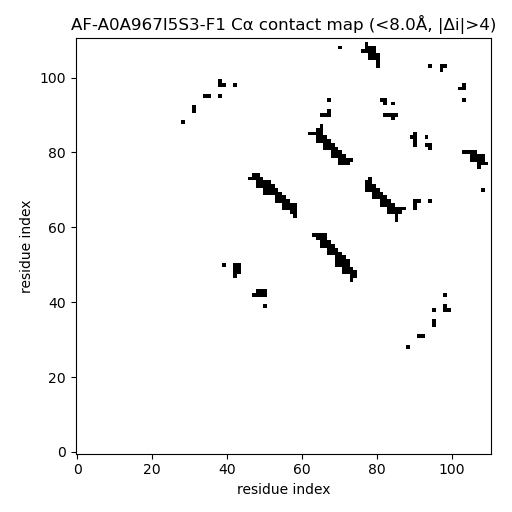72 GLY A C 1
ATOM 551 O O . GLY A 1 72 ? -2.913 -0.834 11.719 1.00 95.69 72 GLY A O 1
ATOM 552 N N . VAL A 1 73 ? -3.601 1.274 12.128 1.00 96.44 73 VAL A N 1
ATOM 553 C CA . VAL A 1 73 ? -4.380 1.007 13.333 1.00 96.44 73 VAL A CA 1
ATOM 554 C C . VAL A 1 73 ? -5.750 1.651 13.168 1.00 96.44 73 VAL A C 1
ATOM 556 O O . VAL A 1 73 ? -5.829 2.803 12.748 1.00 96.44 73 VAL A O 1
ATOM 559 N N . MET A 1 74 ? -6.805 0.914 13.501 1.00 95.88 74 MET A N 1
ATOM 560 C CA . MET A 1 74 ? -8.194 1.375 13.480 1.00 95.88 74 MET A CA 1
ATOM 561 C C . MET A 1 74 ? -8.842 0.962 14.794 1.00 95.88 74 MET A C 1
ATOM 563 O O . MET A 1 74 ? -8.802 -0.213 15.138 1.00 95.88 74 MET A O 1
ATOM 567 N N . GLU A 1 75 ? -9.358 1.923 15.562 1.00 94.31 75 GLU A N 1
ATOM 568 C CA . GLU A 1 75 ? -9.996 1.659 16.868 1.00 94.31 75 GLU A CA 1
ATOM 569 C C . GLU A 1 75 ? -9.130 0.819 17.841 1.00 94.31 75 GLU A C 1
ATOM 571 O O . GLU A 1 75 ? -9.629 0.078 18.679 1.00 94.31 75 GLU A O 1
ATOM 576 N N . GLY A 1 76 ? -7.800 0.939 17.743 1.00 93.06 76 GLY A N 1
ATOM 577 C CA . GLY A 1 76 ? -6.843 0.179 18.559 1.00 93.06 76 GLY A CA 1
ATOM 578 C C . GLY A 1 76 ? -6.462 -1.197 17.998 1.00 93.06 76 GLY A C 1
ATOM 579 O O . GLY A 1 76 ? -5.521 -1.813 18.500 1.00 93.06 76 GLY A O 1
ATOM 580 N N . GLU A 1 77 ? -7.108 -1.657 16.927 1.00 95.94 77 GLU A N 1
ATOM 581 C CA . GLU A 1 77 ? -6.769 -2.901 16.239 1.00 95.94 77 GLU A CA 1
ATOM 582 C C . GLU A 1 77 ? -5.745 -2.671 15.128 1.00 95.94 77 GLU A C 1
ATOM 584 O O . GLU A 1 77 ? -5.847 -1.731 14.335 1.00 95.94 77 GLU A O 1
ATOM 589 N N . LYS A 1 78 ? -4.746 -3.555 15.039 1.00 97.19 78 LYS A N 1
ATOM 590 C CA . LYS A 1 78 ? -3.788 -3.540 13.931 1.00 97.19 78 LYS A CA 1
ATOM 591 C C . LYS A 1 78 ? -4.445 -4.095 12.676 1.00 97.19 78 LYS A C 1
ATOM 593 O O . LYS A 1 78 ? -4.996 -5.196 12.688 1.00 97.19 78 LYS A O 1
ATOM 598 N N . ILE A 1 79 ? -4.308 -3.367 11.576 1.00 97.38 79 ILE A N 1
ATOM 599 C CA . ILE A 1 79 ? -4.852 -3.752 10.279 1.00 97.38 79 ILE A CA 1
ATOM 600 C C . ILE A 1 79 ? -3.811 -3.633 9.172 1.00 97.38 79 ILE A C 1
ATOM 602 O O . ILE A 1 79 ? -2.851 -2.863 9.246 1.00 97.38 79 ILE A O 1
ATOM 606 N N . VAL A 1 80 ? -4.020 -4.399 8.109 1.00 97.06 80 VAL A N 1
ATOM 607 C CA . VAL A 1 80 ? -3.108 -4.491 6.977 1.00 97.06 80 VAL A CA 1
ATOM 608 C C . VAL A 1 80 ? -3.867 -4.626 5.664 1.00 97.06 80 VAL A C 1
ATOM 610 O O . VAL A 1 80 ? -4.942 -5.224 5.584 1.00 97.06 80 VAL A O 1
ATOM 613 N N . THR A 1 81 ? -3.281 -4.080 4.606 1.00 96.50 81 THR A N 1
ATOM 614 C CA . THR A 1 81 ? -3.721 -4.284 3.229 1.00 96.50 81 THR A CA 1
ATOM 615 C C . THR A 1 81 ? -2.537 -4.559 2.310 1.00 96.50 81 THR A C 1
ATOM 617 O O . THR A 1 81 ? -1.388 -4.222 2.607 1.00 96.50 81 THR A O 1
ATOM 620 N N . PHE A 1 82 ? -2.832 -5.172 1.167 1.00 96.38 82 PHE A N 1
ATOM 621 C CA . PHE A 1 82 ? -1.848 -5.644 0.208 1.00 96.38 82 PHE A CA 1
ATOM 622 C C . PHE A 1 82 ? -2.219 -5.241 -1.214 1.00 96.38 82 PHE A C 1
ATOM 624 O O . PHE A 1 82 ? -3.395 -5.193 -1.592 1.00 96.38 82 PHE A O 1
ATOM 631 N N . HIS A 1 83 ? -1.197 -5.016 -2.029 1.00 96.44 83 HIS A N 1
ATOM 632 C CA . HIS A 1 83 ? -1.341 -4.888 -3.469 1.00 96.44 83 HIS A CA 1
ATOM 633 C C . HIS A 1 83 ? -0.115 -5.479 -4.158 1.00 96.44 83 HIS A C 1
ATOM 635 O O . HIS A 1 83 ? 1.004 -5.265 -3.698 1.00 96.44 83 HIS A O 1
ATOM 641 N N . SER A 1 84 ? -0.325 -6.223 -5.242 1.00 96.50 84 SER A N 1
ATOM 642 C CA . SER A 1 84 ? 0.750 -6.781 -6.055 1.00 96.50 84 SER A CA 1
ATOM 643 C C . SER A 1 84 ? 0.640 -6.323 -7.501 1.00 96.50 84 SER A C 1
ATOM 645 O O . SER A 1 84 ? -0.465 -6.070 -7.990 1.00 96.50 84 SER A O 1
ATOM 647 N N . ALA A 1 85 ? 1.791 -6.184 -8.155 1.00 95.56 85 ALA A N 1
ATOM 648 C CA . ALA A 1 85 ? 1.883 -5.863 -9.573 1.00 95.56 85 ALA A CA 1
ATOM 649 C C . ALA A 1 85 ? 3.236 -6.292 -10.158 1.00 95.56 85 ALA A C 1
ATOM 651 O O . ALA A 1 85 ? 4.204 -6.503 -9.425 1.00 95.56 85 ALA A O 1
ATOM 652 N N . SER A 1 86 ? 3.318 -6.346 -11.487 1.00 92.31 86 SER A N 1
ATOM 653 C CA . SER A 1 86 ? 4.495 -6.849 -12.205 1.00 92.31 86 SER A CA 1
ATOM 654 C C . SER A 1 86 ? 5.712 -5.919 -12.127 1.00 92.31 86 SER A C 1
ATOM 656 O O . SER A 1 86 ? 6.853 -6.349 -12.304 1.00 92.31 86 SER A O 1
ATOM 658 N N . THR A 1 87 ? 5.490 -4.639 -11.810 1.00 89.00 87 THR A N 1
ATOM 659 C CA . THR A 1 87 ? 6.546 -3.633 -11.657 1.00 89.00 87 THR A CA 1
ATOM 660 C C . THR A 1 87 ? 6.371 -2.801 -10.387 1.00 89.00 87 THR A C 1
ATOM 662 O O . THR A 1 87 ? 5.262 -2.614 -9.882 1.00 89.00 87 THR A O 1
ATOM 665 N N . LEU A 1 88 ? 7.474 -2.226 -9.894 1.00 86.56 88 LEU A N 1
ATOM 666 C CA . LEU A 1 88 ? 7.454 -1.303 -8.755 1.00 86.56 88 LEU A CA 1
ATOM 667 C C . LEU A 1 88 ? 6.556 -0.077 -9.017 1.00 86.56 88 LEU A C 1
ATOM 669 O O . LEU A 1 88 ? 5.807 0.354 -8.145 1.00 86.56 88 LEU A O 1
ATOM 673 N N . ALA A 1 89 ? 6.604 0.482 -10.227 1.00 86.69 89 ALA A N 1
ATOM 674 C CA . ALA A 1 89 ? 5.785 1.639 -10.579 1.00 86.69 89 ALA A CA 1
ATOM 675 C C . ALA A 1 89 ? 4.284 1.305 -10.551 1.00 86.69 89 ALA A C 1
ATOM 677 O O . ALA A 1 89 ? 3.477 2.096 -10.058 1.00 86.69 89 ALA A O 1
ATOM 678 N N . GLU A 1 90 ? 3.905 0.127 -11.049 1.00 91.56 90 GLU A N 1
ATOM 679 C CA . GLU A 1 90 ? 2.518 -0.336 -11.011 1.00 91.56 90 GLU A CA 1
ATOM 680 C C . GLU A 1 90 ? 2.042 -0.601 -9.586 1.00 91.56 90 GLU A C 1
ATOM 682 O O . GLU A 1 90 ? 0.924 -0.208 -9.262 1.00 91.56 90 GLU A O 1
ATOM 687 N N . VAL A 1 91 ? 2.876 -1.190 -8.718 1.00 93.56 91 VAL A N 1
ATOM 688 C CA . VAL A 1 91 ? 2.449 -1.489 -7.344 1.00 93.56 91 VAL A CA 1
ATOM 689 C C . VAL A 1 91 ? 2.223 -0.205 -6.537 1.00 93.56 91 VAL A C 1
ATOM 691 O O . VAL A 1 91 ? 1.216 -0.069 -5.842 1.00 93.56 91 VAL A O 1
ATOM 694 N N . LEU A 1 92 ? 3.096 0.794 -6.686 1.00 90.88 92 LEU A N 1
ATOM 695 C CA . LEU A 1 92 ? 2.932 2.085 -6.011 1.00 90.88 92 LEU A CA 1
ATOM 696 C C . LEU A 1 92 ? 1.693 2.827 -6.526 1.00 90.88 92 LEU A C 1
ATOM 698 O O . LEU A 1 92 ? 0.852 3.269 -5.741 1.00 90.88 92 LEU A O 1
ATOM 702 N N . ARG A 1 93 ? 1.539 2.918 -7.853 1.00 91.00 93 ARG A N 1
ATOM 703 C CA . ARG A 1 93 ? 0.404 3.601 -8.488 1.00 91.00 93 ARG A CA 1
ATOM 704 C C . ARG A 1 93 ? -0.922 2.908 -8.188 1.00 91.00 93 ARG A C 1
ATOM 706 O O . ARG A 1 93 ? -1.927 3.576 -7.948 1.00 91.00 93 ARG A O 1
ATOM 713 N N . GLY A 1 94 ? -0.936 1.581 -8.224 1.00 93.50 94 GLY A N 1
ATOM 714 C CA . GLY A 1 94 ? -2.122 0.773 -7.988 1.00 93.50 94 GLY A CA 1
ATOM 715 C C . GLY A 1 94 ? -2.609 0.890 -6.550 1.00 93.50 94 GLY A C 1
ATOM 716 O O . GLY A 1 94 ? -3.799 1.123 -6.338 1.00 93.50 94 GLY A O 1
ATOM 717 N N . MET A 1 95 ? -1.707 0.838 -5.566 1.00 94.31 95 MET A N 1
ATOM 718 C CA . MET A 1 95 ? -2.090 1.040 -4.169 1.00 94.31 95 MET A CA 1
ATOM 719 C C . MET A 1 95 ? -2.578 2.475 -3.910 1.00 94.31 95 MET A C 1
ATOM 721 O O . MET A 1 95 ? -3.657 2.643 -3.345 1.00 94.31 95 MET A O 1
ATOM 725 N N . ARG A 1 96 ? -1.884 3.502 -4.424 1.00 92.06 96 ARG A N 1
ATOM 726 C CA . ARG A 1 96 ? -2.343 4.904 -4.354 1.00 92.06 96 ARG A CA 1
ATOM 727 C C . ARG A 1 96 ? -3.749 5.076 -4.933 1.00 92.06 96 ARG A C 1
ATOM 729 O O . ARG A 1 96 ? -4.626 5.654 -4.300 1.00 92.06 96 ARG A O 1
ATOM 736 N N . ASN A 1 97 ? -3.992 4.546 -6.134 1.00 92.81 97 ASN A N 1
ATOM 737 C CA . ASN A 1 97 ? -5.308 4.619 -6.772 1.00 92.81 97 ASN A CA 1
ATOM 738 C C . ASN A 1 97 ? -6.380 3.886 -5.955 1.00 92.81 97 ASN A C 1
ATOM 740 O O . ASN A 1 97 ? -7.527 4.330 -5.918 1.00 92.81 97 ASN A O 1
ATOM 744 N N . ARG A 1 98 ? -6.024 2.776 -5.297 1.00 94.06 98 ARG A N 1
ATOM 745 C CA . ARG A 1 98 ? -6.952 2.057 -4.424 1.00 94.06 98 ARG A CA 1
ATOM 746 C C . ARG A 1 98 ? -7.335 2.875 -3.197 1.00 94.06 98 ARG A C 1
ATOM 748 O O . ARG A 1 98 ? -8.524 2.906 -2.890 1.00 94.06 98 ARG A O 1
ATOM 755 N N . LEU A 1 99 ? -6.370 3.528 -2.542 1.00 92.56 99 LEU A N 1
ATOM 756 C CA . LEU A 1 99 ? -6.612 4.425 -1.401 1.00 92.56 99 LEU A CA 1
ATOM 757 C C . LEU A 1 99 ? -7.531 5.581 -1.817 1.00 92.56 99 LEU A C 1
ATOM 759 O O . LEU A 1 99 ? -8.579 5.798 -1.205 1.00 92.56 99 LEU A O 1
ATOM 763 N N . ARG A 1 100 ? -7.201 6.227 -2.943 1.00 91.50 100 ARG A N 1
ATOM 764 C CA . ARG A 1 100 ? -7.975 7.336 -3.515 1.00 91.50 100 ARG A CA 1
ATOM 765 C C . ARG A 1 100 ? -9.418 6.965 -3.826 1.00 91.50 100 ARG A C 1
ATOM 767 O O . ARG A 1 100 ? -10.334 7.719 -3.525 1.00 91.50 100 ARG A O 1
ATOM 774 N N . ASN A 1 101 ? -9.623 5.798 -4.429 1.00 93.19 101 ASN A N 1
ATOM 775 C CA . ASN A 1 101 ? -10.946 5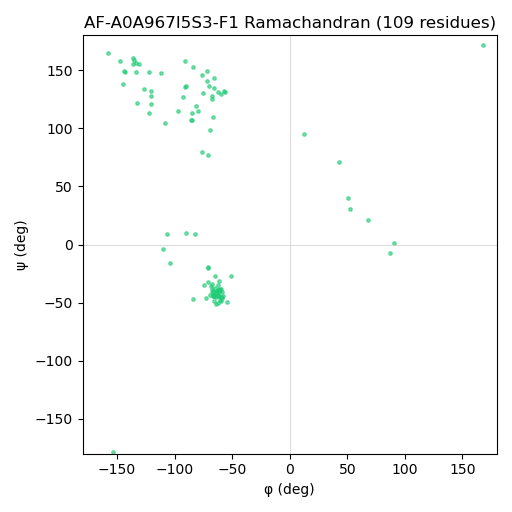.342 -4.849 1.00 93.19 101 ASN A CA 1
ATOM 776 C C . ASN A 1 101 ? -11.667 4.525 -3.761 1.00 93.19 101 ASN A C 1
ATOM 778 O O . ASN A 1 101 ? -12.668 3.880 -4.061 1.00 93.19 101 ASN A O 1
ATOM 782 N N . ASN A 1 102 ? -11.135 4.483 -2.535 1.00 91.44 102 ASN A N 1
ATOM 783 C CA . ASN A 1 102 ? -11.662 3.702 -1.416 1.00 91.44 102 ASN A CA 1
ATOM 784 C C . ASN A 1 102 ? -11.945 2.217 -1.741 1.00 91.44 102 ASN A C 1
ATOM 786 O O . ASN A 1 102 ? -12.954 1.643 -1.344 1.00 91.44 102 ASN A O 1
ATOM 790 N N . SER A 1 103 ? -11.061 1.584 -2.512 1.00 94.81 103 SER A N 1
ATOM 791 C CA . SER A 1 103 ? -11.193 0.170 -2.922 1.00 94.81 103 SER A CA 1
ATOM 792 C C . SER A 1 103 ? -10.217 -0.758 -2.196 1.00 94.81 103 SER A C 1
ATOM 794 O O . SER A 1 103 ? -10.065 -1.935 -2.538 1.00 94.81 103 SER A O 1
ATOM 796 N N . VAL A 1 104 ? -9.530 -0.221 -1.189 1.00 94.31 104 VAL A N 1
ATOM 797 C CA . VAL A 1 104 ? -8.648 -0.976 -0.306 1.00 94.31 104 VAL A CA 1
ATOM 798 C C . VAL A 1 104 ? -9.484 -1.886 0.584 1.00 94.31 104 VAL A C 1
ATOM 800 O O . VAL A 1 104 ? -10.500 -1.477 1.134 1.00 94.31 104 VAL A O 1
ATOM 803 N N . ARG A 1 105 ? -9.039 -3.134 0.739 1.00 94.94 105 ARG A N 1
ATOM 804 C CA . ARG A 1 105 ? -9.626 -4.076 1.693 1.00 94.94 105 ARG A CA 1
ATOM 805 C C . ARG A 1 105 ? -8.660 -4.281 2.845 1.00 94.94 105 ARG A C 1
ATOM 807 O O . ARG A 1 105 ? -7.656 -4.975 2.683 1.00 94.94 105 ARG A O 1
ATOM 814 N N . TRP A 1 106 ? -8.980 -3.673 3.975 1.00 95.25 106 TRP A N 1
ATOM 815 C CA . TRP A 1 106 ? -8.258 -3.854 5.225 1.00 95.25 106 TRP A CA 1
ATOM 816 C C . TRP A 1 106 ? -8.616 -5.199 5.862 1.00 95.25 106 TRP A C 1
ATOM 818 O O . TRP A 1 106 ? -9.733 -5.697 5.715 1.00 95.25 106 TRP A O 1
ATOM 828 N N . LYS A 1 107 ? -7.643 -5.812 6.528 1.00 96.38 107 LYS A N 1
ATOM 829 C CA . LYS A 1 107 ? -7.788 -7.060 7.286 1.00 96.38 107 LYS A CA 1
ATOM 830 C C . LYS A 1 107 ? -7.070 -6.910 8.618 1.00 96.38 107 LYS A C 1
ATOM 832 O O . LYS A 1 107 ? -6.116 -6.142 8.677 1.00 96.38 107 LYS A O 1
ATOM 837 N N . ALA A 1 108 ? -7.463 -7.672 9.634 1.00 95.62 108 ALA A N 1
ATOM 838 C CA . ALA A 1 108 ? -6.690 -7.762 10.871 1.00 95.62 108 ALA A CA 1
ATOM 839 C C . ALA A 1 108 ? -5.245 -8.204 10.570 1.00 95.62 108 ALA A C 1
ATOM 841 O O . ALA A 1 108 ? -5.030 -9.160 9.815 1.00 95.62 108 ALA A O 1
ATOM 842 N N . ASP A 1 109 ? -4.266 -7.494 11.129 1.00 94.00 109 ASP A N 1
ATOM 843 C CA . ASP A 1 109 ? -2.856 -7.877 11.046 1.00 94.00 109 ASP A CA 1
ATOM 844 C C . ASP A 1 109 ? -2.558 -8.877 12.168 1.00 94.00 109 ASP A C 1
ATOM 846 O O . ASP A 1 109 ? -2.541 -8.525 13.346 1.00 94.00 109 ASP A O 1
ATOM 850 N N . ALA A 1 110 ? -2.377 -10.146 11.803 1.00 83.62 110 ALA A N 1
ATOM 851 C CA . ALA A 1 110 ? -2.147 -11.242 12.747 1.00 83.62 110 ALA A CA 1
ATOM 852 C C . ALA A 1 110 ? -0.678 -11.361 13.211 1.00 83.62 110 ALA A C 1
ATOM 854 O O . ALA A 1 110 ? -0.323 -12.36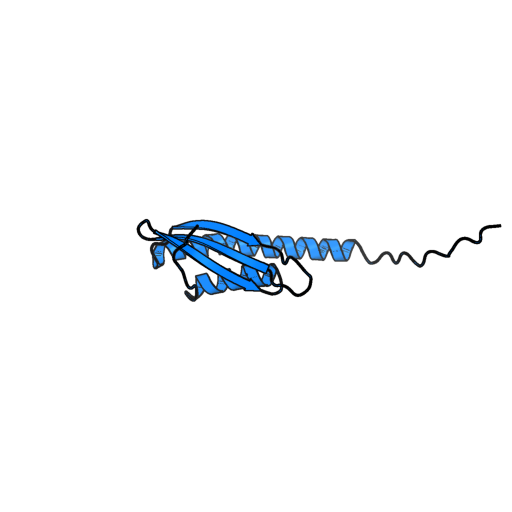3 13.834 1.00 83.62 110 ALA A O 1
ATOM 855 N N . TYR A 1 111 ? 0.170 -10.379 12.877 1.00 61.03 111 TYR A N 1
ATOM 856 C CA . TYR A 1 111 ? 1.619 -10.391 13.104 1.00 61.03 111 TYR A CA 1
ATOM 857 C C . TYR A 1 111 ? 2.116 -9.202 13.943 1.00 61.03 111 TYR A C 1
ATOM 859 O O . TYR A 1 111 ? 1.574 -8.075 13.849 1.00 61.03 111 TYR A O 1
#

Foldseek 3Di:
DDDDDDDDDPDPPCPPVVVVVVVVVVVLVVVLVVLVVVLQVVCCVPQVWNWPDKDWDDDPDQPFWIKIKTWTAHPNFIKIWIDTDRDPSCRSVVVSVCSVVVVTDIDGDPD

Radius of gyration: 20.71 Å; Cα contacts (8 Å, |Δi|>4): 130; chains: 1; bounding box: 63×36×48 Å

Mean predicted aligned error: 10.25 Å

Nearest PDB structures (foldseek):
  8wi9-assembly1_w  TM=5.839E-01  e=2.911E-02  Mycolicibacterium smegmatis MC2 155
  3p1x-assembly3_A  TM=3.507E-01  e=1.787E-01  Homo sapiens
  2l2k-assembly1_B  TM=3.913E-01  e=6.761E-01  Mus musculus
  3f8x-assembly2_C  TM=3.204E-01  e=1.779E+00  Pectobacterium atrosepticum SCRI1043
  4q53-assembly1_A  TM=4.524E-01  e=9.110E+00  Bacteroides uniformis ATCC 8492

Secondary structure (DSSP, 8-state):
--------------HHHHHHHHHHHHHHHHHHHHHHHHHHHHHHHHH-EEEEEEEEEPPSSTTPPEEEEEEEEETTEEEEEEEEESSHHHHHHHHHHHHHTT----EE---

pLDDT: mean 81.37, std 17.88, range [37.34, 97.38]

Solvent-accessible surface area (backbone atoms only — not comparable to full-atom values): 6524 Å² total; per-residue (Å²): 138,87,82,80,79,82,80,77,82,86,73,87,79,51,72,64,62,57,47,55,51,48,51,50,50,53,50,54,51,52,56,49,54,58,55,43,53,61,42,49,54,51,39,28,77,72,70,54,30,48,72,76,50,71,49,74,45,74,46,93,47,94,92,46,48,24,40,37,39,42,35,29,35,42,96,87,41,50,27,31,35,76,38,68,23,83,38,70,70,50,27,56,51,50,45,50,50,25,54,70,66,70,66,65,67,75,39,78,46,94,120